Protein AF-V4KM97-F1 (afdb_monomer)

Organism: Eutrema salsugineum (NCBI:txid72664)

Secondary structure (DSSP, 8-state):
--------PPPP----HHHHHHGGGEEEEE-S-TTT--HHHHHHHHHHHTT-TTSEEEEEEETTEEEEEE---------------

Sequence (85 aa):
MVASKRLKISVPKFNNASLIADYSRTLIGRCMNPHTQDMKTLLYMLPRIWKVEERVAGADLGLGRFQFDLTERKTSLSNRKSGSG

Foldseek 3Di:
DDDDDDDDDDDPDDDCPVVCVQCVQKDKDFQPCCPPDPPVNCQVVVCVVVVNVPQWDKDDPDPRMIMIRGHDDPPPPPPDDDDDD

Radius of gyration: 21.48 Å; Cα contacts (8 Å, |Δi|>4): 67; chains: 1; bounding box: 68×55×30 Å

pLDDT: mean 76.15, std 14.71, range [39.34, 90.0]

Mean predicted aligned error: 12.81 Å

Solvent-accessible surface area (backbone atoms only — not comparable to full-atom values): 5711 Å² total; per-residue (Å²): 136,86,83,80,79,81,80,84,80,80,79,76,89,74,83,54,65,64,60,53,59,73,50,67,52,48,48,76,48,66,58,88,49,66,90,81,46,53,68,70,57,48,61,60,46,50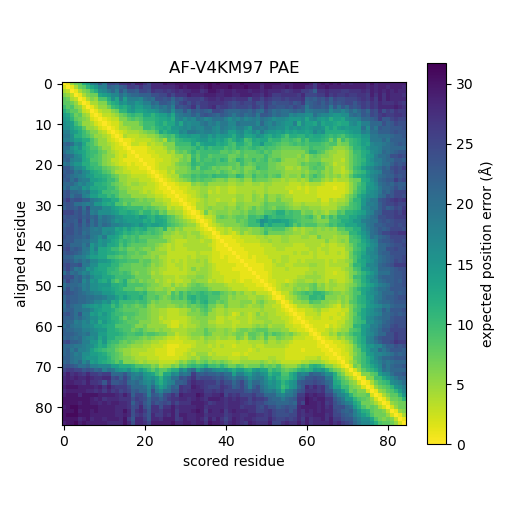,34,57,77,71,72,39,62,93,35,50,50,71,45,83,71,54,96,52,29,36,37,35,39,51,52,75,83,72,81,78,84,72,90,76,79,85,80,85,135

Structure (mmCIF, N/CA/C/O backbone):
data_AF-V4KM97-F1
#
_entry.id   AF-V4KM97-F1
#
loop_
_atom_site.group_PDB
_atom_site.id
_atom_site.type_symbol
_atom_site.label_atom_id
_atom_site.label_alt_id
_atom_site.label_comp_id
_atom_site.label_asym_id
_atom_site.label_entity_id
_atom_site.label_seq_id
_atom_site.pdbx_PDB_ins_code
_atom_site.Cartn_x
_atom_site.Cartn_y
_atom_site.Cartn_z
_atom_site.occupancy
_atom_site.B_iso_or_equiv
_atom_site.auth_seq_id
_atom_site.auth_comp_id
_atom_site.auth_asym_id
_atom_site.auth_atom_id
_atom_site.pdbx_PDB_model_num
ATOM 1 N N . MET A 1 1 ? 30.703 39.340 3.457 1.00 41.41 1 MET A N 1
ATOM 2 C CA . MET A 1 1 ? 30.163 37.989 3.736 1.00 41.41 1 MET A CA 1
ATOM 3 C C . MET A 1 1 ? 28.900 38.147 4.574 1.00 41.41 1 MET A C 1
ATOM 5 O O . MET A 1 1 ? 29.002 38.620 5.697 1.00 41.41 1 MET A O 1
ATOM 9 N N . VAL A 1 2 ? 27.715 37.856 4.027 1.00 54.19 2 VAL A N 1
ATOM 10 C CA . VAL A 1 2 ? 26.446 37.949 4.775 1.00 54.19 2 VAL A CA 1
ATOM 11 C C . VAL A 1 2 ? 26.241 36.646 5.541 1.00 54.19 2 VAL A C 1
ATOM 13 O O . VAL A 1 2 ? 26.096 35.583 4.941 1.00 54.19 2 VAL A O 1
ATOM 16 N N . ALA A 1 3 ? 26.254 36.717 6.871 1.00 62.56 3 ALA A N 1
ATOM 17 C CA . ALA A 1 3 ? 25.931 35.579 7.720 1.00 62.56 3 ALA A CA 1
ATOM 18 C C . ALA A 1 3 ? 24.439 35.236 7.565 1.00 62.56 3 ALA A C 1
ATOM 20 O O . ALA A 1 3 ? 23.568 36.005 7.970 1.00 62.56 3 ALA A O 1
ATOM 21 N N . SER A 1 4 ? 24.137 34.081 6.969 1.00 65.75 4 SER A N 1
ATOM 22 C CA . SER A 1 4 ? 22.762 33.585 6.863 1.00 65.75 4 SER A CA 1
ATOM 23 C C . SER A 1 4 ? 22.253 33.176 8.248 1.00 65.75 4 SER A C 1
ATOM 25 O O . SER A 1 4 ? 22.740 32.212 8.843 1.00 65.75 4 SER A O 1
ATOM 27 N N . LYS A 1 5 ? 21.272 33.912 8.786 1.00 71.25 5 LYS A N 1
ATOM 28 C CA . LYS A 1 5 ? 20.574 33.547 10.029 1.00 71.25 5 LYS A CA 1
ATOM 29 C C . LYS A 1 5 ? 19.824 32.229 9.815 1.00 71.25 5 LYS A C 1
ATOM 31 O O . LYS A 1 5 ? 18.841 32.183 9.082 1.00 71.25 5 LYS A O 1
ATOM 36 N N . ARG A 1 6 ? 20.262 31.157 10.482 1.00 73.00 6 ARG A N 1
ATOM 37 C CA . ARG A 1 6 ? 19.520 29.887 10.536 1.00 73.00 6 ARG A CA 1
ATOM 38 C C . ARG A 1 6 ? 18.211 30.094 11.296 1.00 73.00 6 ARG A C 1
ATOM 40 O O . ARG A 1 6 ? 18.227 30.295 12.510 1.00 73.00 6 ARG A O 1
ATOM 47 N N . LEU A 1 7 ? 17.088 30.017 10.589 1.00 77.75 7 LEU A N 1
ATOM 48 C CA . LEU A 1 7 ? 15.763 29.955 11.200 1.00 77.75 7 LEU A CA 1
ATOM 49 C C . LEU A 1 7 ? 15.611 28.595 11.893 1.00 77.75 7 LEU A C 1
ATOM 51 O O . LEU A 1 7 ? 15.686 27.547 11.254 1.00 77.75 7 LEU A O 1
ATOM 55 N N . LYS A 1 8 ? 15.442 28.605 13.219 1.00 76.69 8 LYS A N 1
ATOM 56 C CA . LYS A 1 8 ? 15.107 27.404 13.990 1.00 76.69 8 LYS A CA 1
ATOM 57 C C . LYS A 1 8 ? 13.593 27.234 13.959 1.00 76.69 8 LYS A C 1
ATOM 59 O O . LYS A 1 8 ? 12.881 27.913 14.691 1.00 76.69 8 LYS A O 1
ATOM 64 N N . ILE A 1 9 ? 13.116 26.349 13.095 1.00 79.88 9 ILE A N 1
ATOM 65 C CA . ILE A 1 9 ? 11.705 25.969 13.032 1.00 79.88 9 ILE A CA 1
ATOM 66 C C . ILE A 1 9 ? 11.523 24.803 14.005 1.00 79.88 9 ILE A C 1
ATOM 68 O O . ILE A 1 9 ? 12.165 23.765 13.851 1.00 79.88 9 ILE A O 1
ATOM 72 N N . SER A 1 10 ? 10.703 24.992 15.039 1.00 77.50 10 SER A N 1
ATOM 73 C CA . SER A 1 10 ? 10.326 23.915 15.957 1.00 77.50 10 SER A CA 1
ATOM 74 C C . SER A 1 10 ? 9.038 23.280 15.452 1.00 77.50 10 SER A C 1
ATOM 76 O O . SER A 1 10 ? 8.011 23.954 15.375 1.00 77.50 10 SER A O 1
ATOM 78 N N . VAL A 1 11 ? 9.095 22.002 15.080 1.00 81.62 11 VAL A N 1
ATOM 79 C CA . VAL A 1 11 ? 7.907 21.253 14.662 1.00 81.62 11 VAL A CA 1
ATOM 80 C C . VAL A 1 11 ? 7.097 20.910 15.917 1.00 81.62 11 VAL A C 1
ATOM 82 O O . VAL A 1 11 ? 7.652 20.305 16.840 1.00 81.62 11 VAL A O 1
ATOM 85 N N . PRO A 1 12 ? 5.810 21.295 15.998 1.00 82.62 12 PRO A N 1
ATOM 86 C CA . PRO A 1 12 ? 4.972 20.938 17.133 1.00 82.62 12 PRO A CA 1
ATOM 87 C C . PRO A 1 12 ? 4.859 19.41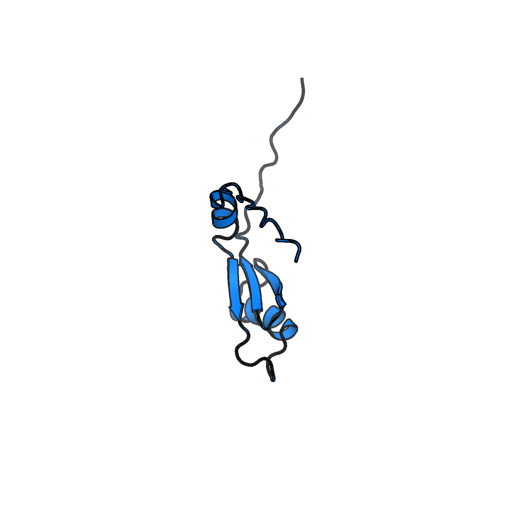7 17.259 1.00 82.62 12 PRO A C 1
ATOM 89 O O . PRO A 1 12 ? 4.827 18.692 16.264 1.00 82.62 12 PRO A O 1
ATOM 92 N N . LYS A 1 13 ? 4.801 18.924 18.501 1.00 81.50 13 LYS A N 1
ATOM 93 C CA . LYS A 1 13 ? 4.615 17.494 18.762 1.00 81.50 13 LYS A CA 1
ATOM 94 C C . LYS A 1 13 ? 3.258 17.064 18.215 1.00 81.50 13 LYS A C 1
ATOM 96 O O . LYS A 1 13 ? 2.222 17.437 18.758 1.00 81.50 13 LYS A O 1
ATOM 101 N N . PHE A 1 14 ? 3.282 16.278 17.150 1.00 84.88 14 PHE A N 1
ATOM 102 C CA . PHE A 1 14 ? 2.085 15.688 16.580 1.00 84.88 14 PHE A CA 1
ATOM 103 C C . PHE A 1 14 ? 1.767 14.376 17.305 1.00 84.88 14 PHE A C 1
ATOM 105 O O . PHE A 1 14 ? 2.645 13.532 17.502 1.00 84.88 14 PHE A O 1
ATOM 112 N N . ASN A 1 15 ? 0.515 14.211 17.731 1.00 86.88 15 ASN A N 1
ATOM 113 C CA . ASN A 1 15 ? 0.064 12.972 18.349 1.00 86.88 15 ASN A CA 1
ATOM 114 C C . ASN A 1 15 ? -0.276 11.943 17.259 1.00 86.88 15 ASN A C 1
ATOM 116 O O . ASN A 1 15 ? -1.310 12.046 16.609 1.00 86.88 15 ASN A O 1
ATOM 120 N N . ASN A 1 16 ? 0.587 10.940 17.088 1.00 87.50 16 ASN A N 1
ATOM 121 C CA . ASN A 1 16 ? 0.412 9.867 16.103 1.00 87.50 16 ASN A CA 1
ATOM 122 C C . ASN A 1 16 ? -0.470 8.705 16.593 1.00 87.50 16 ASN A C 1
ATOM 124 O O . ASN A 1 16 ? -0.607 7.725 15.870 1.00 87.50 16 ASN A O 1
ATOM 128 N N . ALA A 1 17 ? -1.034 8.758 17.806 1.00 88.75 17 ALA A N 1
ATOM 129 C CA . ALA A 1 17 ? -1.719 7.606 18.398 1.00 88.75 17 ALA A CA 1
ATOM 130 C C . ALA A 1 17 ? -2.891 7.091 17.544 1.00 88.75 17 ALA A C 1
ATOM 132 O O . ALA A 1 17 ? -3.019 5.882 17.369 1.00 88.75 17 ALA A O 1
ATOM 133 N N . SER A 1 18 ? -3.702 7.991 16.976 1.00 83.81 18 SER A N 1
ATOM 134 C CA . SER A 1 18 ? -4.802 7.616 16.077 1.00 83.81 18 SER A CA 1
ATOM 135 C C . SER A 1 18 ? -4.287 6.987 14.787 1.00 83.81 18 SER A C 1
ATOM 137 O O . SER A 1 18 ? -4.732 5.908 14.426 1.00 83.81 18 SER A O 1
ATOM 139 N N . LEU A 1 19 ? -3.279 7.595 14.153 1.00 83.81 19 LEU A N 1
ATOM 140 C CA . LEU A 1 19 ? -2.672 7.059 12.932 1.00 83.81 19 LEU A CA 1
ATOM 141 C C . LEU A 1 19 ? -2.090 5.661 13.167 1.00 83.81 19 LEU A C 1
ATOM 143 O O . LEU A 1 19 ? -2.323 4.749 12.386 1.00 83.81 19 LEU A O 1
ATOM 147 N N . ILE A 1 20 ? -1.359 5.466 14.264 1.00 84.56 20 ILE A N 1
ATOM 148 C CA . ILE A 1 20 ? -0.781 4.162 14.609 1.00 84.56 20 ILE A CA 1
ATOM 149 C C . ILE A 1 20 ? -1.886 3.124 14.848 1.00 84.56 20 ILE A C 1
ATOM 151 O O . ILE A 1 20 ? -1.739 1.974 14.437 1.00 84.56 20 ILE A O 1
ATOM 155 N N . ALA A 1 21 ? -2.990 3.517 15.489 1.00 84.56 21 ALA A N 1
ATOM 156 C CA . ALA A 1 21 ? -4.131 2.635 15.698 1.00 84.56 21 ALA A CA 1
ATOM 157 C C . ALA A 1 21 ? -4.817 2.259 14.373 1.00 84.56 21 ALA A C 1
ATOM 159 O O . ALA A 1 21 ? -5.098 1.079 14.154 1.00 84.56 21 ALA A O 1
ATOM 160 N N . ASP A 1 22 ? -5.018 3.226 13.477 1.00 79.31 22 ASP A N 1
ATOM 161 C CA . ASP A 1 22 ? -5.651 3.020 12.171 1.00 79.31 22 ASP A CA 1
ATOM 162 C C . ASP A 1 22 ? -4.811 2.095 11.272 1.00 79.31 22 ASP A C 1
ATOM 164 O O . ASP A 1 22 ? -5.351 1.186 10.647 1.00 79.31 22 ASP A O 1
ATOM 168 N N . TYR A 1 23 ? -3.479 2.238 11.287 1.00 79.56 23 TYR A N 1
ATOM 169 C CA . TYR A 1 23 ? -2.553 1.390 10.517 1.00 79.56 23 TYR A CA 1
ATOM 170 C C . TYR A 1 23 ? -2.101 0.118 1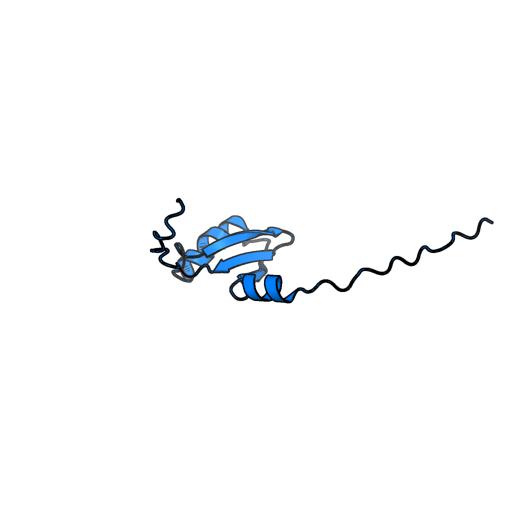1.254 1.00 79.56 23 TYR A C 1
ATOM 172 O O . TYR A 1 23 ? -1.223 -0.602 10.775 1.00 79.56 23 TYR A O 1
ATOM 180 N N . SER A 1 24 ? -2.693 -0.210 12.408 1.00 81.25 24 SER A N 1
ATOM 181 C CA . SER A 1 24 ? -2.294 -1.380 13.213 1.00 81.25 24 SER A CA 1
ATOM 182 C C . SER A 1 24 ? -2.443 -2.721 12.483 1.00 81.25 24 SER A C 1
ATOM 184 O O . SER A 1 24 ? -1.825 -3.713 12.869 1.00 81.25 24 SER A O 1
ATOM 186 N N . ARG A 1 25 ? -3.248 -2.757 11.416 1.00 83.50 25 ARG A N 1
ATOM 187 C CA . ARG A 1 25 ? -3.526 -3.946 10.595 1.00 83.50 25 ARG A CA 1
ATOM 188 C C . ARG A 1 25 ? -2.950 -3.852 9.188 1.00 83.50 25 ARG A C 1
ATOM 190 O O . ARG A 1 25 ? -3.317 -4.616 8.300 1.00 83.50 25 ARG A O 1
ATOM 197 N N . THR A 1 26 ? -2.033 -2.922 8.981 1.00 87.62 26 THR A N 1
ATOM 198 C CA . THR A 1 26 ? -1.361 -2.751 7.706 1.00 87.62 26 THR A CA 1
ATOM 199 C C . THR A 1 26 ? -0.079 -3.578 7.664 1.00 87.62 26 THR A C 1
ATOM 201 O O . THR A 1 26 ? 0.784 -3.470 8.533 1.00 87.62 26 THR A O 1
ATOM 204 N N . LEU A 1 27 ? 0.074 -4.389 6.622 1.00 88.31 27 LEU A N 1
ATOM 205 C CA . LEU A 1 27 ? 1.295 -5.123 6.326 1.00 88.31 27 LEU A CA 1
ATOM 206 C C . LEU A 1 27 ? 2.104 -4.368 5.270 1.00 88.31 27 LEU A C 1
ATOM 208 O O . LEU A 1 27 ? 1.659 -4.201 4.138 1.00 88.31 27 LEU A O 1
ATOM 212 N N . ILE A 1 28 ? 3.319 -3.954 5.620 1.00 89.06 28 ILE A N 1
ATOM 213 C CA . ILE A 1 28 ? 4.260 -3.351 4.673 1.00 89.06 28 ILE A CA 1
A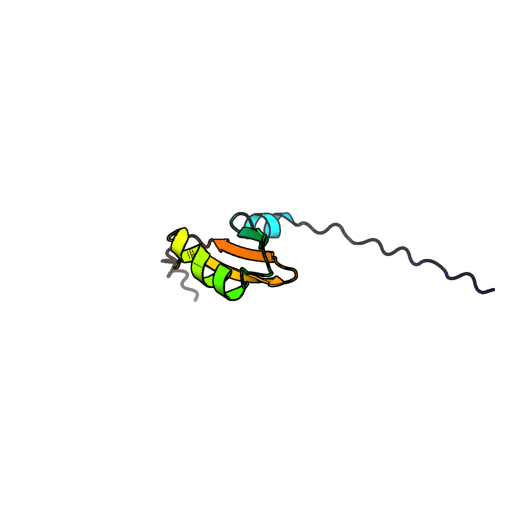TOM 214 C C . ILE A 1 28 ? 5.313 -4.393 4.314 1.00 89.06 28 ILE A C 1
ATOM 216 O O . ILE A 1 28 ? 6.015 -4.908 5.183 1.00 89.06 28 ILE A O 1
ATOM 220 N N . GLY A 1 29 ? 5.430 -4.691 3.024 1.00 88.06 29 GLY A N 1
ATOM 221 C CA . GLY A 1 29 ? 6.416 -5.620 2.491 1.00 88.06 29 GLY A CA 1
ATOM 222 C C . GLY A 1 29 ? 7.384 -4.947 1.527 1.00 88.06 29 GLY A C 1
ATOM 223 O O . GLY A 1 29 ? 7.159 -3.839 1.034 1.00 88.06 29 GLY A O 1
ATOM 224 N N . ARG A 1 30 ? 8.494 -5.633 1.250 1.00 87.44 30 ARG A N 1
ATOM 225 C CA . ARG A 1 30 ? 9.460 -5.242 0.222 1.00 87.44 30 ARG A CA 1
ATOM 226 C C . ARG A 1 30 ? 9.617 -6.383 -0.773 1.00 87.44 30 ARG A C 1
ATOM 228 O O . ARG A 1 30 ? 9.814 -7.527 -0.375 1.00 87.44 30 ARG A O 1
ATOM 235 N N . CYS A 1 31 ? 9.559 -6.060 -2.057 1.00 83.81 31 CYS A N 1
ATOM 236 C CA . CYS A 1 31 ? 9.981 -6.943 -3.128 1.00 83.81 31 CYS A CA 1
ATOM 237 C C . CYS A 1 31 ? 11.487 -7.205 -2.984 1.00 83.81 31 CYS A C 1
ATOM 239 O O . CYS A 1 31 ? 12.299 -6.279 -3.036 1.00 83.81 31 CYS A O 1
ATOM 241 N N . MET A 1 32 ? 11.850 -8.466 -2.755 1.00 80.25 32 MET A N 1
ATOM 242 C CA . MET A 1 32 ? 13.244 -8.870 -2.564 1.00 80.25 32 MET A CA 1
ATOM 243 C C . MET A 1 32 ? 13.984 -9.091 -3.882 1.00 80.25 32 MET A C 1
ATOM 245 O O . MET A 1 32 ? 15.208 -9.013 -3.902 1.00 80.25 32 MET A O 1
ATOM 249 N N . ASN A 1 33 ? 13.261 -9.344 -4.975 1.00 81.12 33 ASN A N 1
ATOM 250 C CA . ASN A 1 33 ? 13.859 -9.545 -6.286 1.00 81.12 33 ASN A CA 1
ATOM 251 C C . ASN A 1 33 ? 13.145 -8.717 -7.369 1.00 81.12 33 ASN A C 1
ATOM 253 O O . ASN A 1 33 ? 12.410 -9.273 -8.186 1.00 81.12 33 ASN A O 1
ATOM 257 N N . PRO A 1 34 ? 13.358 -7.389 -7.405 1.00 71.00 34 PRO A N 1
ATOM 258 C CA . PRO A 1 34 ? 12.674 -6.494 -8.341 1.00 71.00 34 PRO A CA 1
ATOM 259 C C . PRO A 1 34 ? 13.015 -6.749 -9.819 1.00 71.00 34 PRO A C 1
ATOM 261 O O . PRO A 1 34 ? 12.292 -6.275 -10.687 1.00 71.00 34 PRO A O 1
ATOM 264 N N . HIS A 1 35 ? 14.079 -7.504 -10.123 1.00 75.19 35 HIS A N 1
ATOM 265 C CA . HIS A 1 35 ? 14.418 -7.883 -11.499 1.00 75.19 35 HIS A CA 1
ATOM 266 C C . HIS A 1 35 ? 13.481 -8.946 -12.082 1.00 75.19 35 HIS A C 1
ATOM 268 O O . HIS A 1 35 ? 13.263 -8.960 -13.290 1.00 75.19 35 HIS A O 1
ATOM 274 N N . THR A 1 36 ? 12.936 -9.838 -11.250 1.00 76.19 36 THR A N 1
ATOM 275 C CA . THR A 1 36 ? 12.054 -10.927 -11.709 1.00 76.19 36 THR A CA 1
ATOM 276 C C . THR A 1 36 ? 10.643 -10.834 -11.140 1.00 76.19 36 THR A C 1
ATOM 278 O O . THR A 1 36 ? 9.733 -11.471 -11.661 1.00 76.19 36 THR A O 1
ATOM 281 N N . GLN A 1 37 ? 10.449 -10.093 -10.048 1.00 77.56 37 GLN A N 1
ATOM 282 C CA . GLN A 1 37 ? 9.163 -9.925 -9.384 1.00 77.56 37 GLN A CA 1
ATOM 283 C C . GLN A 1 37 ? 8.646 -8.512 -9.632 1.00 77.56 37 GLN A C 1
ATOM 285 O O . GLN A 1 37 ? 9.004 -7.558 -8.937 1.00 77.56 37 GLN A O 1
ATOM 290 N N . ASP A 1 38 ? 7.781 -8.400 -10.637 1.00 82.50 38 ASP A N 1
ATOM 291 C CA . ASP A 1 38 ? 7.042 -7.175 -10.897 1.00 82.50 38 ASP A CA 1
ATOM 292 C C . ASP A 1 38 ? 6.089 -6.856 -9.733 1.00 82.50 38 ASP A C 1
ATOM 294 O O . ASP A 1 38 ? 5.409 -7.732 -9.183 1.00 82.50 38 ASP A O 1
ATOM 298 N N . MET A 1 39 ? 6.035 -5.576 -9.365 1.00 80.94 39 MET A N 1
ATOM 299 C CA . MET A 1 39 ? 5.261 -5.108 -8.219 1.00 80.94 39 MET A CA 1
ATOM 300 C C . MET A 1 39 ? 3.763 -5.352 -8.411 1.00 80.94 39 MET A C 1
ATOM 302 O O . MET A 1 39 ? 3.094 -5.819 -7.492 1.00 80.94 39 MET A O 1
ATOM 306 N N . LYS A 1 40 ? 3.229 -5.117 -9.616 1.00 82.19 40 LYS A N 1
ATOM 307 C CA . LYS A 1 40 ? 1.801 -5.333 -9.897 1.00 82.19 40 LYS A CA 1
ATOM 308 C C . LYS A 1 40 ? 1.448 -6.811 -9.796 1.00 82.19 40 LYS A C 1
ATOM 310 O O . LYS A 1 40 ? 0.395 -7.160 -9.268 1.00 82.19 40 LYS A O 1
ATOM 315 N N . THR A 1 41 ? 2.358 -7.676 -10.240 1.00 85.94 41 THR A N 1
ATOM 316 C CA . THR A 1 41 ? 2.204 -9.129 -10.121 1.00 85.94 41 THR A CA 1
ATOM 317 C C . THR A 1 41 ? 2.201 -9.569 -8.658 1.00 85.94 41 THR A C 1
ATOM 319 O O . THR A 1 41 ? 1.339 -10.348 -8.262 1.00 85.94 41 THR A O 1
ATOM 322 N N . LEU A 1 42 ? 3.103 -9.041 -7.826 1.00 84.69 42 LEU A N 1
ATOM 323 C CA . LEU A 1 42 ? 3.117 -9.320 -6.386 1.00 84.69 42 LEU A CA 1
ATOM 324 C C . LEU A 1 42 ? 1.841 -8.839 -5.689 1.00 84.69 42 LEU A C 1
ATOM 326 O O . LEU A 1 42 ? 1.247 -9.608 -4.933 1.00 84.69 42 LEU A O 1
ATOM 330 N N . LEU A 1 43 ? 1.396 -7.608 -5.972 1.00 85.06 43 LEU A N 1
ATOM 331 C CA . LEU A 1 43 ? 0.148 -7.071 -5.421 1.00 85.06 43 LEU A CA 1
ATOM 332 C C . LEU A 1 43 ? -1.063 -7.928 -5.797 1.00 85.06 43 LEU A C 1
ATOM 334 O O . LEU A 1 43 ? -1.966 -8.085 -4.981 1.00 85.06 43 LEU A O 1
ATOM 338 N N . TYR A 1 44 ? -1.074 -8.494 -7.004 1.00 85.50 44 TYR A N 1
ATOM 339 C CA . TYR A 1 44 ? -2.144 -9.375 -7.452 1.00 85.50 44 TYR A CA 1
ATOM 340 C C . TYR A 1 44 ? -2.054 -10.781 -6.848 1.00 85.50 44 TYR A C 1
ATOM 342 O O . TYR A 1 44 ? -3.074 -11.347 -6.475 1.00 85.50 44 TYR A O 1
ATOM 350 N N . MET A 1 45 ? -0.855 -11.361 -6.742 1.00 86.81 45 MET A N 1
ATOM 351 C CA . MET A 1 45 ? -0.661 -12.765 -6.356 1.00 86.81 45 MET A CA 1
ATOM 352 C C . MET A 1 45 ? -0.684 -12.987 -4.839 1.00 86.81 45 MET A C 1
ATOM 354 O O . MET A 1 45 ? -1.240 -13.986 -4.379 1.00 86.81 45 MET A O 1
ATOM 358 N N . LEU A 1 46 ? -0.101 -12.079 -4.049 1.00 87.19 46 LEU A N 1
ATOM 359 C CA . LEU A 1 46 ? 0.025 -12.241 -2.593 1.00 87.19 46 LEU A CA 1
ATOM 360 C C . LEU A 1 46 ? -1.331 -12.384 -1.875 1.00 87.19 46 LEU A C 1
ATOM 362 O O . LEU A 1 46 ? -1.472 -13.329 -1.093 1.00 87.19 46 LEU A O 1
ATOM 366 N N . PRO A 1 47 ? -2.361 -11.562 -2.170 1.00 87.12 47 PRO A N 1
ATOM 367 C CA . PRO A 1 47 ? -3.695 -11.745 -1.599 1.00 87.12 47 PRO A CA 1
ATOM 368 C C . PRO A 1 47 ? -4.300 -13.128 -1.859 1.00 87.12 47 PRO A C 1
ATOM 370 O O . PRO A 1 47 ? -5.014 -13.651 -1.002 1.00 87.12 47 PRO A O 1
ATOM 373 N N . ARG A 1 48 ? -3.993 -13.743 -3.009 1.00 87.56 48 ARG A N 1
ATOM 374 C CA . ARG A 1 48 ? -4.514 -15.063 -3.410 1.00 87.56 48 ARG A CA 1
ATOM 375 C C . ARG A 1 48 ? -3.794 -16.190 -2.688 1.00 87.56 48 ARG A C 1
ATOM 377 O O . ARG A 1 48 ? -4.433 -17.092 -2.154 1.00 87.56 48 ARG A O 1
ATOM 384 N N . ILE A 1 49 ? -2.465 -16.096 -2.591 1.00 87.44 49 ILE A N 1
ATOM 385 C CA . ILE A 1 49 ? -1.631 -17.050 -1.840 1.00 87.44 49 ILE A CA 1
ATOM 386 C C . ILE A 1 49 ? -2.064 -17.095 -0.369 1.00 87.44 49 ILE A C 1
ATOM 388 O O . ILE A 1 49 ? -2.170 -18.173 0.216 1.00 87.44 49 ILE A O 1
ATO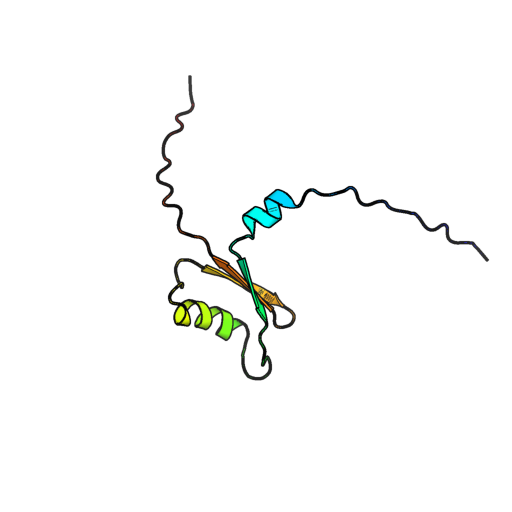M 392 N N . TRP A 1 50 ? -2.365 -15.938 0.222 1.00 86.50 50 TRP A N 1
ATOM 393 C CA . TRP A 1 50 ? -2.826 -15.838 1.609 1.00 86.50 50 TRP A CA 1
ATOM 394 C C . TRP A 1 50 ? -4.334 -16.054 1.793 1.00 86.50 50 TRP A C 1
ATOM 396 O O . TRP A 1 50 ? -4.793 -16.097 2.932 1.00 86.50 50 TRP A O 1
ATOM 406 N N . LYS A 1 51 ? -5.106 -16.229 0.709 1.00 83.81 51 LYS A N 1
ATOM 407 C CA . LYS A 1 51 ? -6.572 -16.402 0.723 1.00 83.81 51 LYS A CA 1
ATOM 408 C C . LYS A 1 51 ? -7.324 -15.235 1.388 1.00 83.81 51 LYS A C 1
ATOM 410 O O . LYS A 1 51 ? -8.315 -15.437 2.087 1.00 83.81 51 LYS A O 1
ATOM 415 N N . VAL A 1 52 ? -6.8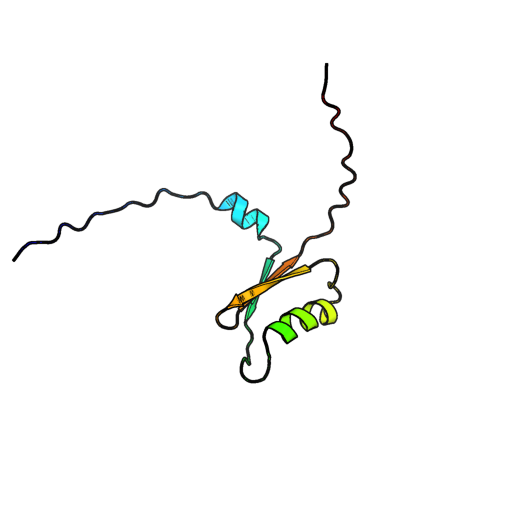56 -14.005 1.166 1.00 84.56 52 VAL A N 1
ATOM 416 C CA . VAL A 1 52 ? -7.420 -12.759 1.730 1.00 84.56 52 VAL A CA 1
ATOM 417 C C . VAL A 1 52 ? -7.903 -11.773 0.660 1.00 84.56 52 VAL A C 1
ATOM 419 O O . VAL A 1 52 ? -8.113 -10.603 0.960 1.00 84.56 52 VAL A O 1
ATOM 422 N N . GLU A 1 53 ? -8.112 -12.241 -0.573 1.00 79.94 53 GLU A N 1
ATOM 423 C CA . GLU A 1 53 ? -8.448 -11.442 -1.770 1.00 79.94 53 GLU A CA 1
ATOM 424 C C . GLU A 1 53 ? -9.585 -10.426 -1.550 1.00 79.94 53 GLU A C 1
ATOM 426 O O . GLU A 1 53 ? -9.519 -9.307 -2.042 1.00 79.94 53 GLU A O 1
ATOM 431 N N . GLU A 1 54 ? -10.603 -10.775 -0.760 1.00 77.38 54 GLU A N 1
ATOM 432 C CA . GLU A 1 54 ? -11.770 -9.915 -0.501 1.00 77.38 54 GLU A CA 1
ATOM 433 C C . GLU A 1 54 ? -11.639 -9.001 0.731 1.00 77.38 54 GLU A C 1
ATOM 435 O O . GLU A 1 54 ? -12.602 -8.338 1.122 1.00 77.38 54 GLU A O 1
ATOM 440 N N . ARG A 1 55 ? -10.498 -9.036 1.427 1.00 79.69 55 ARG A N 1
ATOM 441 C CA . ARG A 1 55 ? -10.300 -8.377 2.733 1.00 79.69 55 ARG A CA 1
ATOM 442 C C . ARG A 1 55 ? -9.035 -7.531 2.791 1.00 79.69 55 ARG A C 1
ATOM 444 O O . ARG A 1 55 ? -8.602 -7.155 3.879 1.00 79.69 55 ARG A O 1
ATOM 451 N N . VAL A 1 56 ? -8.419 -7.274 1.642 1.00 84.56 56 VAL A N 1
ATOM 452 C CA . VAL A 1 56 ? -7.152 -6.559 1.576 1.00 84.56 56 VAL A CA 1
ATOM 453 C C . VAL A 1 56 ? -7.170 -5.498 0.484 1.00 84.56 56 VAL A C 1
ATOM 455 O O . VAL A 1 56 ? -7.560 -5.767 -0.650 1.00 84.56 56 VAL A O 1
ATOM 458 N N . ALA A 1 57 ? -6.727 -4.290 0.823 1.00 84.25 57 ALA A N 1
ATOM 459 C CA . ALA A 1 57 ? -6.427 -3.239 -0.142 1.00 84.25 57 ALA A CA 1
ATOM 460 C C . ALA A 1 57 ? -4.908 -3.163 -0.338 1.00 84.25 57 ALA A C 1
ATOM 462 O O . ALA A 1 57 ? -4.167 -2.957 0.621 1.00 84.25 57 ALA A O 1
ATOM 463 N N . GLY A 1 58 ? -4.435 -3.365 -1.568 1.00 86.88 58 GLY A N 1
ATOM 464 C CA . GLY A 1 58 ? -3.015 -3.275 -1.916 1.00 86.88 58 GLY A CA 1
ATOM 465 C C . GLY A 1 58 ? -2.652 -1.914 -2.508 1.00 86.88 58 GLY A C 1
ATOM 466 O O . GLY A 1 58 ? -3.356 -1.426 -3.390 1.00 86.88 58 GLY A O 1
ATOM 467 N N . ALA A 1 59 ? -1.536 -1.331 -2.074 1.00 86.81 59 ALA A N 1
ATOM 468 C CA . ALA A 1 59 ? -0.966 -0.108 -2.633 1.00 86.81 59 ALA A CA 1
ATOM 469 C C . ALA A 1 59 ? 0.541 -0.259 -2.888 1.00 86.81 59 ALA A C 1
ATOM 471 O O . ALA A 1 59 ? 1.272 -0.839 -2.081 1.00 86.81 59 ALA A O 1
ATOM 472 N N . ASP A 1 60 ? 1.011 0.273 -4.016 1.00 87.50 60 ASP A N 1
ATOM 473 C CA . ASP A 1 60 ? 2.439 0.386 -4.318 1.00 87.50 60 ASP A CA 1
ATOM 474 C C . ASP A 1 60 ? 3.002 1.646 -3.644 1.00 87.50 60 ASP A C 1
ATOM 476 O O . ASP A 1 60 ? 2.512 2.754 -3.865 1.00 87.50 60 ASP A O 1
ATOM 480 N N . LEU A 1 61 ? 4.025 1.472 -2.804 1.00 86.12 61 LEU A N 1
ATOM 481 C CA . LEU A 1 61 ? 4.725 2.556 -2.104 1.00 86.12 61 LEU A CA 1
ATOM 482 C C . LEU A 1 61 ? 5.971 3.032 -2.873 1.00 86.12 61 LEU A C 1
ATOM 484 O O . LEU A 1 61 ? 6.694 3.918 -2.406 1.00 86.12 61 LEU A O 1
ATOM 488 N N . GLY A 1 62 ? 6.265 2.424 -4.023 1.00 83.38 62 GLY A N 1
ATOM 489 C CA . GLY A 1 62 ? 7.472 2.660 -4.797 1.00 83.38 62 GLY A CA 1
ATOM 490 C C . GLY A 1 62 ? 8.733 2.118 -4.118 1.00 83.38 62 GLY A C 1
ATOM 491 O O . GLY A 1 62 ? 8.727 1.617 -2.988 1.00 83.38 62 GLY A O 1
ATOM 492 N N . LEU A 1 63 ? 9.864 2.214 -4.826 1.00 83.69 63 LEU A N 1
ATOM 493 C CA . LEU A 1 63 ? 11.176 1.732 -4.357 1.00 83.69 63 LEU A CA 1
ATOM 494 C C . LEU A 1 63 ? 11.151 0.258 -3.911 1.00 83.69 63 LEU A C 1
ATOM 496 O O . LEU A 1 63 ? 11.795 -0.125 -2.932 1.00 83.69 63 LEU A O 1
ATOM 500 N N . GLY A 1 64 ? 10.365 -0.566 -4.607 1.00 83.06 64 GLY A N 1
ATOM 501 C CA . GLY A 1 64 ? 10.240 -1.982 -4.290 1.00 83.06 64 GLY A CA 1
ATOM 502 C C . GLY A 1 64 ? 9.450 -2.265 -3.011 1.00 83.06 64 GLY A C 1
ATOM 503 O 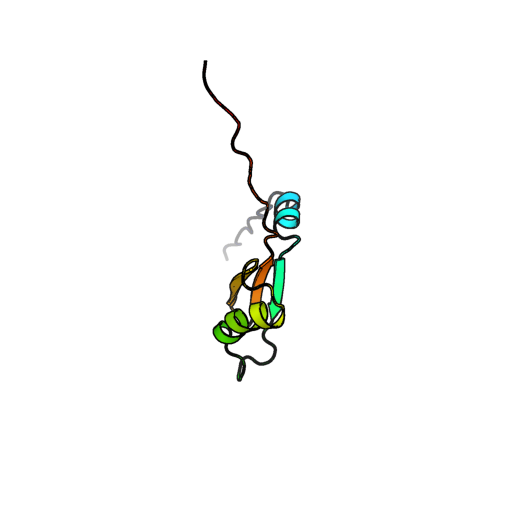O . GLY A 1 64 ? 9.594 -3.35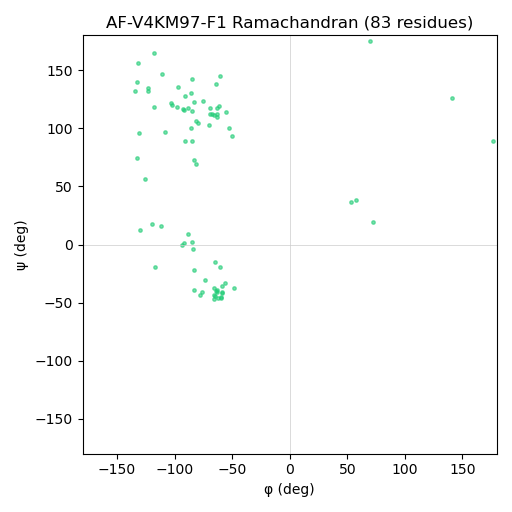3 -2.469 1.00 83.06 64 GLY A O 1
ATOM 504 N N . ARG A 1 65 ? 8.630 -1.340 -2.501 1.00 88.31 65 ARG A N 1
ATOM 505 C CA . ARG A 1 65 ? 7.779 -1.562 -1.322 1.00 88.31 65 ARG A CA 1
ATOM 506 C C . ARG A 1 65 ? 6.306 -1.595 -1.693 1.00 88.31 65 ARG A C 1
ATOM 508 O O . ARG A 1 65 ? 5.868 -0.847 -2.555 1.00 88.31 65 ARG A O 1
ATOM 515 N N . PHE A 1 66 ? 5.549 -2.411 -0.976 1.00 89.12 66 PHE A N 1
ATOM 516 C CA . PHE A 1 66 ? 4.099 -2.476 -1.085 1.00 89.12 66 PHE A CA 1
ATOM 517 C C . PHE A 1 66 ? 3.465 -2.428 0.298 1.00 89.12 66 PHE A C 1
ATOM 519 O O . PHE A 1 66 ? 4.085 -2.783 1.304 1.00 89.12 66 PHE A O 1
ATOM 526 N N . GLN A 1 67 ? 2.216 -1.996 0.325 1.00 89.62 67 GLN A N 1
ATOM 527 C CA . GLN A 1 67 ? 1.380 -1.947 1.504 1.00 89.62 67 GLN A CA 1
ATOM 528 C C . GLN A 1 67 ? 0.116 -2.756 1.256 1.00 89.62 67 GLN A C 1
ATOM 530 O O . GLN A 1 67 ? -0.521 -2.610 0.218 1.00 89.62 67 GLN A O 1
ATOM 535 N N . PHE A 1 68 ? -0.263 -3.568 2.230 1.00 90.00 68 PHE A N 1
ATOM 536 C CA . PHE A 1 68 ? -1.556 -4.219 2.295 1.00 90.00 68 PHE A CA 1
ATOM 537 C C . PHE A 1 68 ? -2.285 -3.738 3.535 1.00 90.00 68 PHE A C 1
ATOM 539 O O . PHE A 1 68 ? -1.812 -3.947 4.648 1.00 90.00 68 PHE A O 1
ATOM 546 N N . ASP A 1 69 ? -3.430 -3.102 3.352 1.00 87.00 69 ASP A N 1
ATOM 547 C CA . ASP A 1 69 ? -4.330 -2.786 4.448 1.00 87.00 69 ASP A CA 1
ATOM 548 C C . ASP A 1 69 ? -5.348 -3.916 4.620 1.00 87.00 69 ASP A C 1
ATOM 550 O O . ASP A 1 69 ? -6.123 -4.214 3.707 1.00 87.00 69 ASP A O 1
ATOM 554 N N . LEU A 1 70 ? -5.298 -4.592 5.770 1.00 83.81 70 LEU A N 1
ATOM 555 C CA . LEU A 1 70 ? -6.174 -5.711 6.095 1.00 83.81 70 LEU A CA 1
ATOM 556 C C . LEU A 1 70 ? -7.418 -5.179 6.804 1.00 83.81 70 LEU A C 1
ATOM 558 O O . LEU A 1 70 ? -7.489 -5.105 8.036 1.00 83.81 70 LEU A O 1
ATOM 562 N N . THR A 1 71 ? -8.436 -4.833 6.021 1.00 73.00 71 THR A N 1
ATOM 563 C CA . THR A 1 71 ? -9.733 -4.456 6.572 1.00 73.00 71 THR A CA 1
ATOM 564 C C . THR A 1 71 ? -10.502 -5.721 6.943 1.00 73.00 71 THR A C 1
ATOM 566 O O . THR A 1 71 ? -11.051 -6.436 6.104 1.00 73.00 71 THR A O 1
ATOM 569 N N . GLU A 1 72 ? -10.579 -6.018 8.237 1.00 64.25 72 GLU A N 1
ATOM 570 C CA . GLU A 1 72 ? -11.571 -6.972 8.724 1.00 64.25 72 GLU A CA 1
ATOM 571 C C . GLU A 1 72 ? -12.949 -6.396 8.380 1.00 64.25 72 GLU A C 1
ATOM 573 O O . GLU A 1 72 ? -13.259 -5.279 8.799 1.00 64.25 72 GLU A O 1
ATOM 578 N N . ARG A 1 73 ? -13.756 -7.105 7.572 1.00 49.72 73 ARG A N 1
ATOM 579 C CA . ARG A 1 73 ? -15.124 -6.673 7.255 1.00 49.72 73 ARG A CA 1
ATOM 580 C C . ARG A 1 73 ? -15.864 -6.408 8.564 1.00 49.72 73 ARG A C 1
ATOM 582 O O . ARG A 1 73 ? -16.386 -7.331 9.185 1.00 49.72 73 ARG A O 1
ATOM 589 N N . LYS A 1 74 ? -15.979 -5.141 8.958 1.00 46.66 74 LYS A N 1
ATOM 590 C CA . LYS A 1 74 ? -17.040 -4.715 9.857 1.00 46.66 74 LYS A CA 1
ATOM 591 C C . LYS A 1 74 ? -18.303 -4.819 9.023 1.00 46.66 74 LYS A C 1
ATOM 593 O O . LYS A 1 74 ? -18.548 -3.996 8.150 1.00 46.66 74 LYS A O 1
ATOM 598 N N . THR A 1 75 ? -19.070 -5.877 9.255 1.00 40.00 75 THR A N 1
ATOM 599 C CA . THR A 1 75 ? -20.495 -5.919 8.928 1.00 40.00 75 THR A CA 1
ATOM 600 C C . THR A 1 75 ? -21.122 -4.657 9.522 1.00 40.00 75 THR A C 1
ATOM 602 O O . THR A 1 75 ? -21.442 -4.602 10.710 1.00 40.00 75 THR A O 1
ATOM 605 N N . SER A 1 76 ? -21.225 -3.598 8.724 1.00 44.88 76 SER A N 1
ATOM 606 C CA . SER A 1 76 ? -21.877 -2.355 9.104 1.00 44.88 76 SER A CA 1
ATOM 607 C C . SER A 1 76 ? -23.381 -2.522 8.919 1.00 44.88 76 SER A C 1
ATOM 609 O O . SER A 1 76 ? -23.991 -1.915 8.045 1.00 44.88 76 SER A O 1
ATOM 611 N N . LEU A 1 77 ? -24.003 -3.346 9.760 1.00 51.41 77 LEU A N 1
ATOM 612 C CA . LEU A 1 77 ? -25.412 -3.166 10.093 1.00 51.41 77 LEU A CA 1
ATOM 613 C C . LEU A 1 77 ? -25.4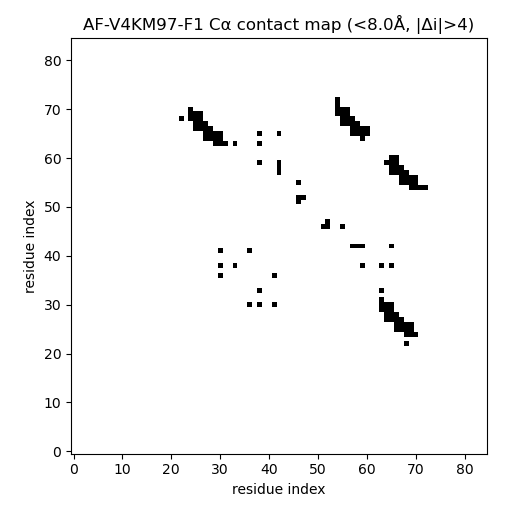82 -2.117 11.206 1.00 51.41 77 LEU A C 1
ATOM 615 O O . LEU A 1 77 ? -25.717 -2.427 12.368 1.00 51.41 77 LEU A O 1
ATOM 619 N N . SER A 1 78 ? -25.246 -0.854 10.858 1.00 46.75 78 SER A N 1
ATOM 620 C CA . SER A 1 78 ? -25.575 0.280 11.727 1.00 46.75 78 SER A CA 1
ATOM 621 C C . SER A 1 78 ? -26.455 1.264 10.969 1.00 46.75 78 SER A C 1
ATOM 623 O O . SER A 1 78 ? -26.140 2.444 10.836 1.00 46.75 78 SER A O 1
ATOM 625 N N . ASN A 1 79 ? -27.585 0.760 10.473 1.00 50.34 79 ASN A N 1
ATOM 626 C CA . ASN A 1 79 ? -28.722 1.601 10.144 1.00 50.34 79 ASN A CA 1
ATOM 627 C C . ASN A 1 79 ? -29.535 1.813 11.430 1.00 50.34 79 ASN A C 1
ATOM 629 O O . ASN A 1 79 ? -30.387 0.992 11.759 1.00 50.34 79 ASN A O 1
ATOM 633 N N . ARG A 1 80 ? -29.200 2.856 12.199 1.00 52.09 80 ARG A N 1
ATOM 634 C CA . ARG A 1 80 ? -30.118 3.604 13.083 1.00 52.09 80 ARG A CA 1
ATOM 635 C C . ARG A 1 80 ? -29.350 4.670 13.866 1.00 52.09 80 ARG A C 1
ATOM 637 O O . ARG A 1 80 ? -28.943 4.466 15.004 1.00 52.09 80 ARG A O 1
ATOM 644 N N . LYS A 1 81 ? -29.238 5.854 13.278 1.00 45.66 81 LYS A N 1
ATOM 645 C CA . LYS A 1 81 ? -29.557 7.072 14.025 1.00 45.66 81 LYS A CA 1
ATOM 646 C C . LYS A 1 81 ? -30.492 7.896 13.157 1.00 45.66 81 LYS A C 1
ATOM 648 O O . LYS A 1 81 ? -30.063 8.589 12.244 1.00 45.66 81 LYS A O 1
ATOM 653 N N . SER A 1 82 ? -31.784 7.724 13.429 1.00 45.44 82 SER A N 1
ATOM 654 C CA . SER A 1 82 ? -32.817 8.688 13.080 1.00 45.44 82 SER A CA 1
ATOM 655 C C . SER A 1 82 ? -32.417 10.030 13.683 1.00 45.44 82 SER A C 1
ATOM 657 O O . SER A 1 82 ? -32.342 10.165 14.905 1.00 45.44 82 SER A O 1
ATOM 659 N N . GLY A 1 83 ? -32.115 10.999 12.829 1.00 48.59 83 GLY A N 1
ATOM 660 C CA . GLY A 1 83 ? -32.305 12.395 13.178 1.00 48.59 83 GLY A CA 1
ATOM 661 C C . GLY A 1 83 ? -33.750 12.779 12.875 1.00 48.59 83 GLY A C 1
ATOM 662 O O . GLY A 1 83 ? -34.295 12.319 11.874 1.00 48.59 83 GLY A O 1
ATOM 663 N N . SER A 1 84 ? -34.325 13.615 13.735 1.00 45.66 84 SER A N 1
ATOM 664 C CA . SER A 1 84 ? -35.141 14.795 13.406 1.00 45.66 84 SER A CA 1
ATOM 665 C C . SER A 1 84 ? -36.326 14.938 14.363 1.00 45.66 84 SER A C 1
ATOM 667 O O . SER A 1 84 ? -37.119 14.007 14.490 1.00 45.66 84 SER A O 1
ATOM 669 N N . GLY A 1 85 ? -36.434 16.127 14.966 1.00 39.34 85 GLY A N 1
ATOM 670 C CA . GLY A 1 85 ? -37.641 16.651 15.611 1.00 39.34 85 GLY A CA 1
ATOM 671 C C . GLY A 1 85 ? -37.603 16.647 17.121 1.00 39.34 85 GLY A C 1
ATOM 672 O O . GLY A 1 85 ? -38.189 15.708 17.693 1.00 39.34 85 GLY A O 1
#

Nearest PDB structures (foldseek):
  6zvj-assembly1_P  TM=3.701E-01  e=2.360E+00  Homo sapiens
  6zu9-assembly1_M  TM=3.434E-01  e=4.590E+00  Saccharomyces cerevisiae S288C
  6hga-assembly1_B  TM=2.744E-01  e=7.313E+00  Homo sapiens